Protein AF-A0A918RYP4-F1 (afdb_monomer_lite)

Radius of gyration: 20.88 Å; chains: 1; bounding box: 44×54×37 Å

Organism: NCBI:txid1329800

Secondary structure (DSSP, 8-state):
-PPPHHHHHHHHHHTTSS-SSPPP--PPPS--EEEEETTTTEEEEE--SS-GGGS-SEEE-TTT--EEEE--TT--PPPTT-HHHHHHHHHHHHTT-----------

Sequence (107 aa):
MTPDRDTKTALRWDAGLRTSEPKLKVSGPEYSMSYACLSCKTAHKRHVEGSPSDYPLKMECPICKGTTFNLGRHFKAPKKSDDAQWKKVAFLIEHDFLFQKKSSRPK

pLDDT: mean 83.46, std 12.41, range [44.75, 95.69]

Structure (mmCIF, N/CA/C/O backbone):
data_AF-A0A918RYP4-F1
#
_entry.id   AF-A0A918RYP4-F1
#
loop_
_atom_site.group_PDB
_atom_site.id
_atom_site.type_symbol
_atom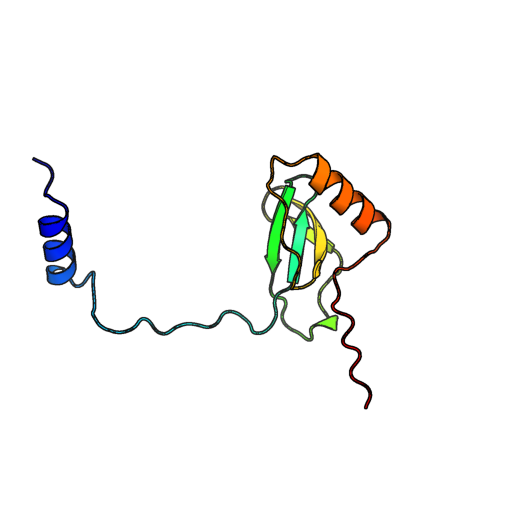_site.label_atom_id
_atom_site.label_alt_id
_atom_site.label_comp_id
_atom_site.label_asym_id
_atom_site.label_entity_id
_atom_site.label_seq_id
_atom_site.pdbx_PDB_ins_code
_atom_site.Cartn_x
_atom_site.Cartn_y
_atom_site.Cartn_z
_atom_site.occupancy
_atom_site.B_iso_or_equiv
_atom_site.auth_seq_id
_atom_site.auth_comp_id
_atom_site.auth_asym_id
_atom_site.auth_atom_id
_atom_site.pdbx_PDB_model_num
ATOM 1 N N . MET A 1 1 ? 25.395 35.776 -0.603 1.00 68.06 1 MET A N 1
ATOM 2 C CA . MET A 1 1 ? 24.393 35.948 -1.678 1.00 68.06 1 MET A CA 1
ATOM 3 C C . MET A 1 1 ? 24.073 34.575 -2.242 1.00 68.06 1 MET A C 1
ATOM 5 O O . MET A 1 1 ? 24.995 33.882 -2.649 1.00 68.06 1 MET A O 1
ATOM 9 N N . THR A 1 2 ? 22.819 34.127 -2.183 1.00 74.88 2 THR A N 1
ATOM 10 C CA . THR A 1 2 ? 22.414 32.857 -2.804 1.00 74.88 2 THR A CA 1
ATOM 11 C C . THR A 1 2 ? 22.278 33.060 -4.313 1.00 74.88 2 THR A C 1
ATOM 13 O O . THR A 1 2 ? 21.630 34.031 -4.705 1.00 74.88 2 THR A O 1
ATOM 16 N N . PRO A 1 3 ? 22.867 32.195 -5.158 1.00 80.31 3 PRO A N 1
ATOM 17 C CA . PRO A 1 3 ? 22.727 32.324 -6.603 1.00 80.31 3 PRO A CA 1
ATOM 18 C C . PRO A 1 3 ? 21.261 32.163 -7.016 1.00 80.31 3 PRO A C 1
ATOM 20 O O . PRO A 1 3 ? 20.537 31.335 -6.452 1.00 80.31 3 PRO A O 1
ATOM 23 N N . ASP A 1 4 ? 20.843 32.945 -8.009 1.00 90.50 4 ASP A N 1
ATOM 24 C CA . ASP A 1 4 ? 19.519 32.832 -8.613 1.00 90.50 4 ASP A CA 1
ATOM 25 C C . ASP A 1 4 ? 19.331 31.457 -9.297 1.00 90.50 4 ASP A C 1
ATOM 27 O O . ASP A 1 4 ? 20.288 30.730 -9.596 1.00 90.50 4 ASP A O 1
ATOM 31 N N . ARG A 1 5 ? 18.070 31.066 -9.515 1.00 86.56 5 ARG A N 1
ATOM 32 C CA . ARG A 1 5 ? 17.667 29.805 -10.147 1.00 86.56 5 ARG A CA 1
ATOM 33 C C . ARG A 1 5 ? 18.378 29.561 -11.478 1.00 86.56 5 ARG A C 1
ATOM 35 O O . ARG A 1 5 ? 18.755 28.412 -11.747 1.00 86.56 5 ARG A O 1
ATOM 42 N N . ASP A 1 6 ? 18.533 30.593 -12.297 1.00 89.69 6 ASP A N 1
ATOM 43 C CA . ASP A 1 6 ? 19.124 30.484 -13.626 1.00 89.69 6 ASP A CA 1
ATOM 44 C C . ASP A 1 6 ? 20.642 30.269 -13.527 1.00 89.69 6 ASP A C 1
ATOM 46 O O . ASP A 1 6 ? 21.180 29.341 -14.139 1.00 89.69 6 ASP A O 1
ATOM 50 N N . THR A 1 7 ? 21.312 30.967 -12.606 1.00 89.19 7 THR A N 1
ATOM 51 C CA . THR A 1 7 ? 22.725 30.727 -12.270 1.00 89.19 7 THR A CA 1
ATOM 52 C C . THR A 1 7 ? 22.949 29.311 -11.733 1.00 89.19 7 THR A C 1
ATOM 54 O O . THR A 1 7 ? 23.857 28.605 -12.168 1.00 89.19 7 THR A O 1
ATOM 57 N N . LYS A 1 8 ? 22.080 28.833 -10.832 1.00 86.25 8 LYS A N 1
ATOM 58 C CA . LYS A 1 8 ? 22.149 27.459 -10.307 1.00 86.25 8 LYS A CA 1
ATOM 59 C C . LYS A 1 8 ? 21.927 26.416 -11.404 1.00 86.25 8 LYS A C 1
ATOM 61 O O . LYS A 1 8 ? 22.480 25.321 -11.341 1.00 86.25 8 LYS A O 1
ATOM 66 N N . THR A 1 9 ? 21.088 26.724 -12.386 1.00 86.25 9 THR A N 1
ATOM 67 C CA . THR A 1 9 ? 20.849 25.851 -13.537 1.00 86.25 9 THR A CA 1
ATOM 68 C C . THR A 1 9 ? 22.086 25.765 -14.423 1.00 86.25 9 THR A C 1
ATOM 70 O O . THR A 1 9 ? 22.486 24.646 -14.738 1.00 86.25 9 THR A O 1
ATOM 73 N N . ALA A 1 10 ? 22.707 26.898 -14.763 1.00 89.38 10 ALA A N 1
ATOM 74 C CA . ALA A 1 10 ? 23.929 26.944 -15.564 1.00 89.38 10 ALA A CA 1
ATOM 75 C C . ALA A 1 10 ? 25.077 26.169 -14.899 1.00 89.38 10 ALA A C 1
ATOM 77 O O . ALA A 1 10 ? 25.658 25.290 -15.526 1.00 89.38 10 ALA A O 1
ATOM 78 N N . LEU A 1 11 ? 25.300 26.376 -13.595 1.00 89.00 11 LEU A N 1
ATOM 79 C CA . LEU A 1 11 ? 26.315 25.643 -12.823 1.00 89.00 11 LEU A CA 1
ATOM 80 C C . LEU A 1 11 ? 26.112 24.118 -12.849 1.00 89.00 11 LEU A C 1
ATOM 82 O O . LEU A 1 11 ? 27.074 23.362 -12.794 1.00 89.00 11 LEU A O 1
ATOM 86 N N . ARG A 1 12 ? 24.865 23.635 -12.939 1.00 86.88 12 ARG A N 1
ATOM 87 C CA . ARG A 1 12 ? 24.581 22.192 -13.041 1.00 86.88 12 ARG A CA 1
ATOM 88 C C . ARG A 1 12 ? 24.859 21.623 -14.431 1.00 86.88 12 ARG A C 1
ATOM 90 O O . ARG A 1 12 ? 25.139 20.433 -14.515 1.00 86.88 12 ARG A O 1
ATOM 97 N N . TRP A 1 13 ? 24.724 22.426 -15.485 1.00 86.88 13 TRP A N 1
ATOM 98 C CA . TRP A 1 13 ? 25.124 22.039 -16.841 1.00 86.88 13 TRP A CA 1
ATOM 99 C C . TRP A 1 13 ? 26.648 22.026 -16.971 1.00 86.88 13 TRP A C 1
ATOM 101 O O . TRP A 1 13 ? 27.195 21.041 -17.450 1.00 86.88 13 TRP A O 1
ATOM 111 N N . ASP A 1 14 ? 27.314 23.064 -16.462 1.00 89.81 14 ASP A N 1
ATOM 112 C CA . ASP A 1 14 ? 28.776 23.198 -16.470 1.00 89.81 14 ASP A CA 1
ATOM 113 C C . ASP A 1 14 ? 29.466 22.064 -15.690 1.00 89.81 14 ASP A C 1
ATOM 115 O O . ASP A 1 14 ? 30.373 21.408 -16.191 1.00 89.81 14 ASP A O 1
ATOM 119 N N . ALA A 1 15 ? 28.936 21.719 -14.511 1.00 89.25 15 ALA A N 1
ATOM 120 C CA . ALA A 1 15 ? 29.427 20.605 -13.700 1.00 89.25 15 ALA A CA 1
ATOM 121 C C . ALA A 1 15 ? 29.039 19.203 -14.226 1.00 89.25 15 ALA A C 1
ATOM 123 O O . ALA A 1 15 ? 29.253 18.214 -13.524 1.00 89.25 15 ALA A O 1
ATOM 124 N N . GLY A 1 16 ? 28.377 19.088 -15.386 1.00 82.44 16 GLY A N 1
ATOM 125 C CA . GLY A 1 16 ? 27.937 17.802 -15.951 1.00 82.44 16 GLY A CA 1
ATOM 126 C C . GLY A 1 16 ? 26.858 17.066 -15.136 1.00 82.44 16 GLY A C 1
ATOM 127 O O . GLY A 1 16 ? 26.527 15.918 -15.417 1.00 82.44 16 GLY A O 1
ATOM 128 N N . LEU A 1 17 ? 26.267 17.717 -14.128 1.00 79.25 17 LEU A N 1
ATOM 129 C CA . LEU A 1 17 ? 25.164 17.183 -13.310 1.00 79.25 17 LEU A CA 1
ATOM 1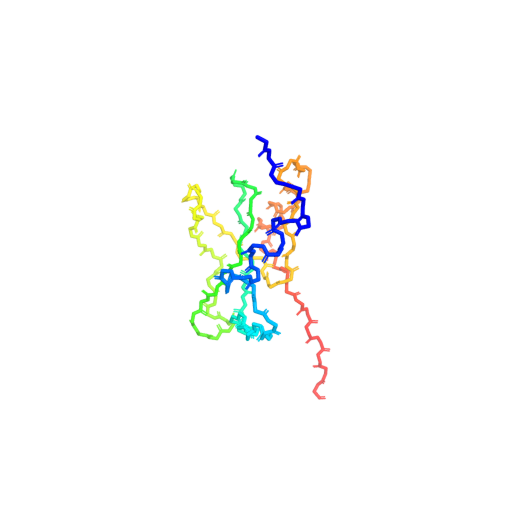30 C C . LEU A 1 17 ? 23.819 17.185 -14.055 1.00 79.25 17 LEU A C 1
ATOM 132 O O . LEU A 1 17 ? 22.827 16.619 -13.575 1.00 79.25 17 LEU A O 1
ATOM 136 N N . ARG A 1 18 ? 23.751 17.882 -15.191 1.00 72.00 18 ARG A N 1
ATOM 137 C CA . ARG A 1 18 ? 22.665 17.815 -16.163 1.00 72.00 18 ARG A CA 1
ATOM 138 C C . ARG A 1 18 ? 23.237 17.412 -17.509 1.00 72.00 18 ARG A C 1
ATOM 140 O O . ARG A 1 18 ? 24.111 18.085 -18.037 1.00 72.00 18 ARG A O 1
ATOM 147 N N . THR A 1 19 ? 22.648 16.368 -18.065 1.00 75.62 19 THR A N 1
ATOM 148 C CA . THR A 1 19 ? 22.945 15.883 -19.406 1.00 75.62 19 THR A CA 1
ATOM 149 C C . THR A 1 19 ? 21.668 15.948 -20.231 1.00 75.62 19 THR A C 1
ATOM 151 O O . THR A 1 19 ? 20.571 15.733 -19.707 1.00 75.62 19 THR A O 1
ATOM 154 N N . SER A 1 20 ? 21.808 16.256 -21.517 1.00 75.44 20 SER A N 1
ATOM 155 C CA . SER A 1 20 ? 20.732 16.163 -22.510 1.00 75.44 20 SER A CA 1
ATOM 156 C C . SER A 1 20 ? 20.395 14.716 -22.875 1.00 75.44 20 SER A C 1
ATOM 158 O O . SER A 1 20 ? 19.342 14.465 -23.460 1.00 75.44 20 SER A O 1
ATOM 160 N N . GLU A 1 21 ? 21.266 13.767 -22.521 1.00 77.56 21 GLU A N 1
ATOM 161 C CA . GLU A 1 21 ? 21.055 12.351 -22.774 1.00 77.56 21 GLU A CA 1
ATOM 162 C C . GLU A 1 21 ? 19.777 11.865 -22.074 1.00 77.56 21 GLU A C 1
ATOM 164 O O . GLU A 1 21 ? 19.611 12.041 -20.857 1.00 77.56 21 GLU A O 1
ATOM 169 N N . PRO A 1 22 ? 18.845 11.251 -22.824 1.00 72.62 22 PRO A N 1
ATOM 170 C CA . PRO A 1 22 ? 17.642 10.704 -22.236 1.00 72.62 22 PRO A CA 1
ATOM 171 C C . PRO A 1 22 ? 18.042 9.570 -21.294 1.00 72.62 22 PRO A C 1
ATOM 173 O O . PRO A 1 22 ? 18.578 8.549 -21.719 1.00 72.62 22 PRO A O 1
ATOM 176 N N . LYS A 1 23 ? 17.758 9.734 -19.997 1.00 73.62 23 LYS A N 1
ATOM 177 C CA . LYS A 1 23 ? 17.928 8.650 -19.024 1.00 73.62 23 LYS A CA 1
ATOM 178 C C . LYS A 1 23 ? 17.186 7.421 -19.533 1.00 73.62 23 LYS A C 1
ATOM 180 O O . LYS A 1 23 ? 15.975 7.499 -19.771 1.00 73.62 23 LYS A O 1
ATOM 185 N N . LEU A 1 24 ? 17.900 6.301 -19.670 1.00 75.38 24 LEU A N 1
ATOM 186 C CA . LEU A 1 24 ? 17.284 5.028 -20.016 1.00 75.38 24 LEU A CA 1
ATOM 187 C C . LEU A 1 24 ? 16.142 4.771 -19.028 1.00 75.38 24 LEU A C 1
ATOM 189 O O . LEU A 1 24 ? 16.346 4.734 -17.811 1.00 75.38 24 LEU A O 1
ATOM 193 N N . LYS A 1 25 ? 14.921 4.639 -19.547 1.00 67.75 25 LYS A N 1
ATOM 194 C CA . LYS A 1 25 ? 13.764 4.287 -18.728 1.00 67.75 25 LYS A CA 1
ATOM 195 C C . LYS A 1 25 ? 13.916 2.821 -18.344 1.00 67.75 25 LYS A C 1
ATOM 197 O O . LYS A 1 25 ? 13.501 1.944 -19.092 1.00 67.75 25 LYS A O 1
ATOM 202 N N . VAL A 1 26 ? 14.526 2.554 -17.193 1.00 72.19 26 VAL A N 1
ATOM 203 C CA . VAL A 1 26 ? 14.514 1.213 -16.607 1.00 72.19 26 VAL A CA 1
ATOM 204 C C . VAL A 1 26 ? 13.063 0.915 -16.238 1.00 72.19 26 VAL A C 1
ATOM 206 O O . VAL A 1 26 ? 12.509 1.522 -15.318 1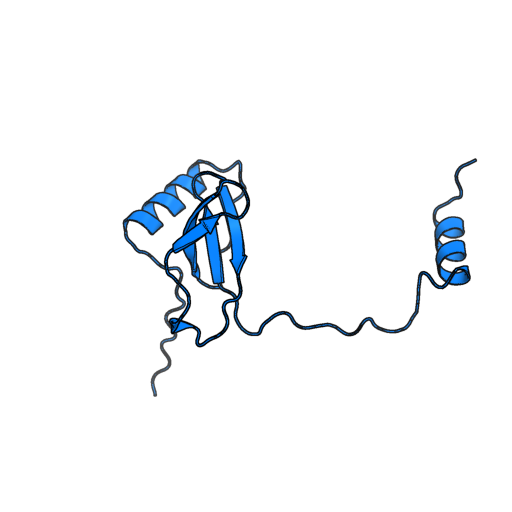.00 72.19 26 VAL A O 1
ATOM 209 N N . SER A 1 27 ? 12.413 0.044 -17.012 1.00 65.56 27 SER A N 1
ATOM 210 C CA . SER A 1 27 ? 11.091 -0.456 -16.648 1.00 65.56 27 SER A CA 1
ATOM 211 C C . SER A 1 27 ? 11.235 -1.254 -15.360 1.00 65.56 27 SER A C 1
ATOM 213 O O . SER A 1 27 ? 12.121 -2.098 -15.243 1.00 65.56 27 SER A O 1
ATOM 215 N N . GLY A 1 28 ? 10.364 -0.986 -14.389 1.00 64.81 28 GLY A N 1
ATOM 216 C CA . GLY A 1 28 ? 10.246 -1.845 -13.217 1.00 64.81 28 GLY A CA 1
ATOM 217 C C . GLY A 1 28 ? 9.845 -3.274 -13.612 1.00 64.81 28 GLY A C 1
ATOM 218 O O . GLY A 1 28 ? 9.492 -3.515 -14.772 1.00 64.81 28 GLY A O 1
ATOM 219 N N . PRO A 1 29 ? 9.864 -4.211 -12.651 1.00 73.44 29 PRO A N 1
ATOM 220 C CA . PRO A 1 29 ? 9.476 -5.593 -12.900 1.00 73.44 29 PRO A CA 1
ATOM 221 C C . PRO A 1 29 ? 8.095 -5.667 -13.559 1.00 73.44 29 PRO A C 1
ATOM 223 O O . PRO A 1 29 ? 7.190 -4.896 -13.217 1.00 73.44 29 PRO A O 1
ATOM 226 N N . GLU A 1 30 ? 7.937 -6.607 -14.494 1.00 75.06 30 GLU A N 1
ATOM 227 C CA . GLU A 1 30 ? 6.733 -6.755 -15.324 1.00 75.06 30 GLU A CA 1
ATOM 228 C C . GLU A 1 30 ? 5.456 -6.872 -14.475 1.00 75.06 30 GLU A C 1
ATOM 230 O O . GLU A 1 30 ? 4.392 -6.328 -14.811 1.00 75.06 30 GLU A O 1
ATOM 235 N N . TYR A 1 31 ? 5.590 -7.525 -13.319 1.00 77.56 31 TYR A N 1
ATOM 236 C CA . TYR A 1 31 ? 4.497 -7.817 -12.415 1.00 77.56 31 TYR A CA 1
ATOM 237 C C . TYR A 1 31 ? 4.824 -7.404 -10.976 1.00 77.56 31 TYR A C 1
ATOM 239 O O . TYR A 1 31 ? 5.861 -7.764 -10.433 1.00 77.56 31 TYR A O 1
ATOM 247 N N . SER A 1 32 ? 3.942 -6.630 -10.341 1.00 87.62 32 SER A N 1
ATOM 248 C CA . SER A 1 32 ? 4.041 -6.290 -8.916 1.00 87.62 32 SER A CA 1
ATOM 249 C C . SER A 1 32 ? 2.655 -6.247 -8.285 1.00 87.62 32 SER A C 1
ATOM 251 O O . SER A 1 32 ? 1.700 -5.752 -8.892 1.00 87.62 32 SER A O 1
ATOM 253 N N . MET A 1 33 ? 2.555 -6.754 -7.059 1.00 89.12 33 MET A N 1
ATOM 254 C CA . MET A 1 33 ? 1.322 -6.762 -6.273 1.00 89.12 33 MET A CA 1
ATOM 255 C C . MET A 1 33 ? 1.382 -5.704 -5.178 1.00 89.12 33 MET A C 1
ATOM 257 O O . MET A 1 33 ? 2.445 -5.442 -4.608 1.00 89.12 33 MET A O 1
ATOM 261 N N . SER A 1 34 ? 0.241 -5.088 -4.878 1.00 91.69 34 SER A N 1
ATOM 262 C CA . SER A 1 34 ? 0.121 -4.155 -3.762 1.00 91.69 34 SER A CA 1
ATOM 263 C C . SER A 1 34 ? -0.191 -4.919 -2.479 1.00 91.69 34 SER A C 1
ATOM 265 O O . SER A 1 34 ? -1.202 -5.612 -2.397 1.00 91.69 34 SER A O 1
ATOM 267 N N . TYR A 1 35 ? 0.649 -4.736 -1.464 1.00 93.31 35 TYR A N 1
ATOM 268 C CA . TYR A 1 35 ? 0.446 -5.274 -0.122 1.00 93.31 35 TYR A CA 1
ATOM 269 C C . TYR A 1 35 ? 0.084 -4.148 0.835 1.00 93.31 35 TYR A C 1
ATOM 271 O O . TYR A 1 35 ? 0.853 -3.192 0.966 1.00 93.31 35 TYR A O 1
ATOM 279 N N . ALA A 1 36 ? -1.067 -4.249 1.498 1.00 94.38 36 ALA A N 1
ATOM 280 C CA . ALA A 1 36 ? -1.552 -3.237 2.431 1.00 94.38 36 ALA A CA 1
ATOM 281 C C . ALA A 1 36 ? -1.376 -3.679 3.884 1.00 94.38 36 ALA A C 1
ATOM 283 O O . ALA A 1 36 ? -1.742 -4.793 4.253 1.00 94.38 36 ALA A O 1
ATOM 284 N N . CYS A 1 37 ? -0.838 -2.789 4.715 1.00 95.06 37 CYS A N 1
ATOM 285 C CA . CYS A 1 37 ? -0.775 -2.954 6.160 1.00 95.06 37 CYS A CA 1
ATOM 286 C C . CYS A 1 37 ? -1.892 -2.145 6.816 1.00 95.06 37 CYS A C 1
ATOM 288 O O . CYS A 1 37 ? -1.937 -0.922 6.662 1.00 95.06 37 CYS A O 1
ATOM 290 N N . LEU A 1 38 ? -2.744 -2.810 7.594 1.00 92.56 38 LEU A N 1
ATOM 291 C CA . LEU A 1 38 ? -3.826 -2.153 8.329 1.00 92.56 38 LEU A CA 1
ATOM 292 C C . LEU A 1 38 ? -3.311 -1.360 9.540 1.00 92.56 38 LEU A C 1
ATOM 294 O O . LEU A 1 38 ? -3.841 -0.294 9.835 1.00 92.56 38 LEU A O 1
ATOM 298 N N . SER A 1 39 ? -2.235 -1.820 10.188 1.00 93.00 39 SER A N 1
ATOM 299 C CA . SER A 1 39 ? -1.630 -1.136 11.341 1.00 93.00 39 SER A CA 1
ATOM 300 C C . SER A 1 39 ? -0.961 0.178 10.936 1.00 93.00 39 SER A C 1
ATOM 302 O O . SER A 1 39 ? -1.187 1.222 11.539 1.00 93.00 39 SER A O 1
ATOM 304 N N . CYS A 1 40 ? -0.149 0.135 9.876 1.00 93.31 40 CYS A N 1
ATOM 305 C CA . CYS A 1 40 ? 0.566 1.304 9.375 1.00 93.31 40 CYS A CA 1
ATOM 306 C C . CYS A 1 40 ? -0.294 2.192 8.454 1.00 93.31 40 CYS A C 1
ATOM 308 O O . CYS A 1 40 ? 0.089 3.338 8.195 1.00 93.31 40 CYS A O 1
ATOM 310 N N . LYS A 1 41 ? -1.436 1.679 7.963 1.00 94.31 41 LYS A N 1
ATOM 311 C CA . LYS A 1 41 ? -2.278 2.308 6.930 1.00 94.31 41 LYS A CA 1
ATOM 312 C C . LYS A 1 41 ? -1.456 2.732 5.708 1.00 94.31 41 LYS A C 1
ATOM 314 O O . LYS A 1 41 ? -1.545 3.859 5.216 1.00 94.31 41 LYS A O 1
ATOM 319 N N . THR A 1 42 ? -0.604 1.823 5.244 1.00 92.12 42 THR A N 1
ATOM 320 C CA . THR A 1 42 ? 0.252 2.004 4.065 1.00 92.12 42 THR A CA 1
ATOM 321 C C . THR A 1 42 ? 0.103 0.826 3.118 1.00 92.12 42 THR A C 1
ATOM 323 O O . THR A 1 42 ? -0.233 -0.281 3.538 1.00 92.12 42 THR A O 1
ATOM 326 N N . ALA A 1 43 ? 0.370 1.054 1.832 1.00 92.56 43 ALA A N 1
ATOM 327 C CA . ALA A 1 43 ? 0.517 -0.025 0.868 1.00 92.56 43 ALA A CA 1
ATOM 328 C C . ALA A 1 43 ? 1.820 0.110 0.090 1.00 92.56 43 ALA A C 1
ATOM 330 O O . ALA A 1 43 ? 2.220 1.209 -0.295 1.00 92.56 43 ALA A O 1
ATOM 331 N N . HIS A 1 44 ? 2.461 -1.028 -0.153 1.00 90.31 44 HIS A N 1
ATOM 332 C CA . HIS A 1 44 ? 3.734 -1.113 -0.851 1.00 90.31 44 HIS A CA 1
ATOM 333 C C . HIS A 1 44 ? 3.616 -2.105 -1.999 1.00 90.31 44 HIS A C 1
ATOM 335 O O . HIS A 1 44 ? 3.065 -3.194 -1.836 1.00 90.31 44 HIS A O 1
ATOM 341 N N . LYS A 1 45 ? 4.150 -1.731 -3.162 1.00 90.19 45 LYS A N 1
ATOM 342 C CA . LYS A 1 45 ? 4.266 -2.658 -4.284 1.00 90.19 45 LYS A CA 1
ATOM 343 C C . LYS A 1 45 ? 5.452 -3.571 -4.047 1.00 90.19 45 LYS A C 1
ATOM 345 O O . LYS A 1 45 ? 6.548 -3.094 -3.759 1.00 90.19 45 LYS A O 1
ATOM 350 N N . ARG A 1 46 ? 5.225 -4.871 -4.164 1.00 88.94 46 ARG A N 1
ATOM 351 C CA . ARG A 1 46 ? 6.263 -5.888 -4.048 1.00 88.94 46 ARG A CA 1
ATOM 352 C C . ARG A 1 46 ? 6.301 -6.703 -5.321 1.00 88.94 46 ARG A C 1
ATOM 354 O O . ARG A 1 46 ? 5.256 -7.009 -5.897 1.00 88.94 46 ARG A O 1
ATOM 361 N N . HIS A 1 47 ? 7.516 -7.001 -5.743 1.00 88.00 47 HIS A N 1
ATOM 362 C CA . HIS A 1 47 ? 7.791 -8.000 -6.751 1.00 88.00 47 HIS A CA 1
ATOM 363 C C . HIS A 1 47 ? 8.321 -9.237 -6.036 1.00 88.00 47 HIS A C 1
ATOM 365 O O . HIS A 1 47 ? 9.110 -9.113 -5.099 1.00 88.00 47 HIS A O 1
ATOM 371 N N . VAL A 1 48 ? 7.837 -10.391 -6.462 1.00 83.62 48 VAL A N 1
ATOM 372 C CA . VAL A 1 48 ? 8.309 -11.710 -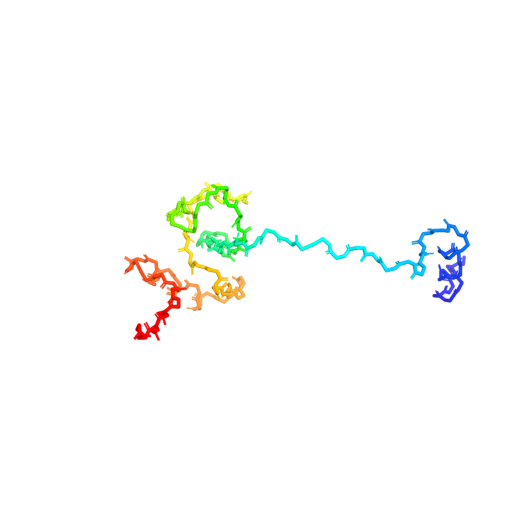6.061 1.00 83.62 48 VAL A CA 1
ATOM 373 C C . VAL A 1 48 ? 8.691 -12.419 -7.355 1.00 83.62 48 VAL A C 1
ATOM 375 O O . VAL A 1 48 ? 7.962 -12.304 -8.347 1.00 83.62 48 VAL A O 1
ATOM 378 N N . GLU A 1 49 ? 9.845 -13.081 -7.352 1.00 82.00 49 GLU A N 1
ATOM 379 C CA . GLU A 1 49 ? 10.286 -13.907 -8.473 1.00 82.00 49 GLU A CA 1
ATOM 380 C C . GLU A 1 49 ? 9.374 -15.132 -8.594 1.00 82.00 49 GLU A C 1
ATOM 382 O O . GLU A 1 49 ? 9.066 -15.779 -7.595 1.00 82.00 49 GLU A O 1
ATOM 387 N N . GLY A 1 50 ? 8.923 -15.431 -9.812 1.00 77.44 50 GLY A N 1
ATOM 388 C CA . GLY A 1 50 ? 7.987 -16.522 -10.080 1.00 77.44 50 GLY A CA 1
ATOM 389 C C . GLY A 1 50 ? 6.782 -16.087 -10.907 1.00 77.44 50 GLY A C 1
ATOM 390 O O . GLY A 1 50 ? 6.733 -14.986 -11.466 1.00 77.44 50 GLY A O 1
ATOM 391 N N . SER A 1 51 ? 5.801 -16.979 -11.010 1.00 77.38 51 SER A N 1
ATOM 392 C CA . SER A 1 51 ? 4.546 -16.696 -11.692 1.00 77.38 51 SER A CA 1
ATOM 393 C C . SER A 1 51 ? 3.658 -15.770 -10.843 1.00 77.38 51 SER A C 1
ATOM 395 O O . SER A 1 51 ? 3.784 -15.717 -9.618 1.00 77.38 51 SER A O 1
ATOM 397 N N . PRO A 1 52 ? 2.699 -15.046 -11.448 1.00 71.94 52 PRO A N 1
ATOM 398 C CA . PRO A 1 52 ? 1.734 -14.238 -10.698 1.00 71.94 52 PRO A CA 1
ATOM 399 C C . PRO A 1 52 ? 0.944 -15.011 -9.628 1.00 71.94 52 PRO A C 1
ATOM 401 O O . PRO A 1 52 ? 0.445 -14.392 -8.688 1.00 71.94 52 PRO A O 1
ATOM 404 N N . SER A 1 53 ? 0.834 -16.335 -9.768 1.00 75.50 53 SER A N 1
ATOM 405 C CA . SER A 1 53 ? 0.174 -17.226 -8.810 1.00 75.50 53 SER A CA 1
ATOM 406 C C . SER A 1 53 ? 1.027 -17.523 -7.576 1.00 75.50 53 SER A C 1
ATOM 408 O O . SER A 1 53 ? 0.474 -17.877 -6.541 1.00 75.50 53 SER A O 1
ATOM 410 N N . ASP A 1 54 ? 2.347 -17.335 -7.659 1.00 83.31 54 ASP A N 1
ATOM 411 C CA . ASP A 1 54 ? 3.289 -17.600 -6.561 1.00 83.31 54 ASP A CA 1
ATOM 412 C C . ASP A 1 54 ? 3.346 -16.453 -5.540 1.00 83.31 54 ASP A C 1
ATOM 414 O O . ASP A 1 54 ? 4.060 -16.519 -4.538 1.00 83.31 54 ASP A O 1
ATOM 418 N N . TYR A 1 55 ? 2.595 -15.373 -5.773 1.00 85.94 55 TYR A N 1
ATOM 419 C CA . TYR A 1 55 ? 2.559 -14.247 -4.851 1.00 85.94 55 TYR A CA 1
ATOM 420 C C . TYR A 1 55 ? 1.857 -14.646 -3.549 1.00 85.94 55 TYR A C 1
ATOM 422 O O . TYR A 1 55 ? 0.673 -14.992 -3.574 1.00 85.94 55 TYR A O 1
ATOM 430 N N . PRO A 1 56 ? 2.525 -14.517 -2.391 1.00 89.25 56 PRO A N 1
ATOM 431 C CA . PRO A 1 56 ? 1.914 -14.859 -1.119 1.00 89.25 56 PRO A CA 1
ATOM 432 C C . PRO A 1 56 ? 0.701 -13.965 -0.827 1.00 89.25 56 PRO A C 1
ATOM 434 O O . PRO A 1 56 ? 0.654 -12.783 -1.172 1.00 89.25 56 PRO A O 1
ATOM 437 N N . LEU A 1 57 ? -0.303 -14.522 -0.150 1.00 88.25 57 LEU A N 1
ATOM 438 C CA . LEU A 1 57 ? -1.489 -13.761 0.262 1.00 88.25 57 LEU A CA 1
ATOM 439 C C . LEU A 1 57 ? -1.172 -12.768 1.384 1.00 88.25 57 LEU A C 1
ATOM 441 O O . LEU A 1 57 ? -1.815 -11.724 1.497 1.00 88.25 57 LEU A O 1
ATOM 445 N N . LYS A 1 58 ? -0.177 -13.088 2.217 1.00 90.94 58 LYS A N 1
ATOM 446 C CA . LYS A 1 58 ? 0.238 -12.282 3.365 1.00 90.94 58 LYS A CA 1
ATOM 447 C C . LYS A 1 58 ? 1.755 -12.173 3.409 1.00 90.94 58 LYS A C 1
ATOM 449 O O . LYS A 1 58 ? 2.445 -13.136 3.098 1.00 90.94 58 LYS A O 1
ATOM 454 N N . MET A 1 59 ? 2.266 -11.013 3.810 1.00 91.69 59 MET A N 1
ATOM 455 C CA . MET A 1 59 ? 3.702 -10.774 4.003 1.00 91.69 59 MET A CA 1
ATOM 456 C C . MET A 1 59 ? 3.967 -9.852 5.189 1.00 91.69 59 MET A C 1
ATOM 458 O O . MET A 1 59 ? 3.056 -9.195 5.694 1.00 91.69 59 MET A O 1
ATOM 462 N N . GLU A 1 60 ? 5.226 -9.746 5.600 1.00 94.38 60 GLU A N 1
ATOM 463 C CA . GLU A 1 60 ? 5.648 -8.799 6.628 1.00 94.38 60 GLU A CA 1
ATOM 464 C C . GLU A 1 60 ? 5.692 -7.350 6.098 1.00 94.38 60 GLU A C 1
ATOM 466 O O . GLU A 1 60 ? 6.175 -7.054 4.999 1.00 94.38 60 GLU A O 1
ATOM 471 N N . CYS A 1 61 ? 5.182 -6.415 6.901 1.00 93.81 61 CYS A N 1
ATOM 472 C CA . CYS A 1 61 ? 5.256 -4.989 6.627 1.00 93.81 61 CYS A CA 1
ATOM 473 C C . CYS A 1 61 ? 6.694 -4.473 6.802 1.00 93.81 61 CYS A C 1
ATOM 475 O O . CYS A 1 61 ? 7.230 -4.574 7.902 1.00 93.81 61 CYS A O 1
ATOM 477 N N . PRO A 1 62 ? 7.287 -3.783 5.808 1.00 91.00 62 PRO A N 1
ATOM 478 C CA . PRO A 1 62 ? 8.636 -3.221 5.948 1.00 91.00 62 PRO A CA 1
ATOM 479 C C . PRO A 1 62 ? 8.758 -2.100 6.985 1.00 91.00 62 PRO A C 1
ATOM 481 O O . PRO A 1 62 ? 9.870 -1.715 7.322 1.00 91.00 62 PRO A O 1
ATOM 484 N N . ILE A 1 63 ? 7.638 -1.523 7.431 1.00 92.25 63 ILE A N 1
ATOM 485 C CA . ILE A 1 63 ? 7.629 -0.367 8.334 1.00 92.25 63 ILE A CA 1
ATOM 486 C C . ILE A 1 63 ? 7.402 -0.818 9.777 1.00 92.25 63 ILE A C 1
ATOM 488 O O . ILE A 1 63 ? 8.234 -0.562 10.638 1.00 92.25 63 ILE A O 1
ATOM 492 N N . CYS A 1 64 ? 6.275 -1.484 10.047 1.00 93.94 64 CYS A N 1
ATOM 493 C CA . CYS A 1 64 ? 5.890 -1.885 11.405 1.00 93.94 64 CYS A CA 1
ATOM 494 C C . CYS A 1 64 ? 6.099 -3.373 11.707 1.00 93.94 64 CYS A C 1
ATOM 496 O O . CYS A 1 64 ? 5.716 -3.807 12.788 1.00 93.94 64 CYS A O 1
ATOM 498 N N . LYS A 1 65 ? 6.635 -4.170 10.770 1.00 93.44 65 LYS A N 1
ATOM 499 C CA . LYS A 1 65 ? 6.766 -5.638 10.889 1.00 93.44 65 LYS A CA 1
ATOM 500 C C . LYS A 1 65 ? 5.448 -6.386 11.157 1.00 93.44 65 LYS A C 1
ATOM 502 O O . LYS A 1 65 ? 5.438 -7.567 11.469 1.00 93.44 65 LYS A O 1
ATOM 507 N N . GLY A 1 66 ? 4.311 -5.700 11.022 1.00 92.56 66 GLY A N 1
ATOM 508 C CA . GLY A 1 66 ? 2.986 -6.302 11.114 1.00 92.56 66 GLY A CA 1
ATOM 509 C C . GLY A 1 66 ? 2.627 -7.097 9.860 1.00 92.56 66 GLY A C 1
ATOM 510 O O . GLY A 1 66 ? 3.348 -7.087 8.863 1.00 92.56 66 GLY A O 1
ATOM 511 N N . THR A 1 67 ? 1.463 -7.741 9.871 1.00 93.44 67 THR A N 1
ATOM 512 C CA . THR A 1 67 ? 0.959 -8.453 8.690 1.00 93.44 67 THR A CA 1
ATOM 513 C C . THR A 1 67 ? 0.463 -7.471 7.627 1.00 93.44 67 THR A C 1
ATOM 515 O O . THR A 1 67 ? -0.247 -6.502 7.914 1.00 93.44 67 THR A O 1
ATOM 518 N N . THR A 1 68 ? 0.839 -7.729 6.381 1.00 94.06 68 THR A N 1
ATOM 519 C CA . THR A 1 68 ? 0.283 -7.093 5.186 1.00 94.06 68 THR A CA 1
ATOM 520 C C . THR A 1 68 ? -0.482 -8.107 4.362 1.00 94.06 68 THR A C 1
ATOM 522 O O . THR A 1 68 ? -0.127 -9.282 4.348 1.00 94.06 68 THR A O 1
ATOM 525 N N . PHE A 1 69 ? -1.499 -7.637 3.652 1.00 92.94 69 PHE A N 1
ATOM 526 C CA . PHE A 1 69 ? -2.372 -8.464 2.829 1.00 92.94 69 PHE A CA 1
ATOM 527 C C . PHE A 1 69 ? -2.215 -8.086 1.363 1.00 92.94 69 PHE A C 1
ATOM 529 O O . PHE A 1 69 ? -2.169 -6.899 1.025 1.00 92.94 69 PHE A O 1
ATOM 536 N N . ASN A 1 70 ? -2.119 -9.093 0.502 1.00 91.44 70 ASN A N 1
ATOM 537 C CA . ASN A 1 70 ? -2.073 -8.926 -0.939 1.00 91.44 70 ASN A CA 1
ATOM 538 C C . ASN A 1 70 ? -3.448 -8.478 -1.435 1.00 91.44 70 ASN A C 1
ATOM 540 O O . ASN A 1 70 ? -4.426 -9.208 -1.327 1.00 91.44 70 ASN A O 1
ATOM 544 N N . LEU A 1 71 ? -3.520 -7.273 -1.989 1.00 89.38 71 LEU A N 1
ATOM 545 C CA . LEU A 1 71 ? -4.748 -6.709 -2.541 1.00 89.38 71 LEU A CA 1
ATOM 546 C C . LEU A 1 71 ? -4.713 -6.641 -4.068 1.00 89.38 71 LEU A C 1
ATOM 548 O O . LEU A 1 71 ? -5.593 -6.046 -4.673 1.00 89.38 71 LEU A O 1
ATOM 552 N N . GLY A 1 72 ? -3.719 -7.251 -4.714 1.00 87.75 72 GLY A N 1
ATOM 553 C CA . GLY A 1 72 ? -3.590 -7.274 -6.166 1.00 87.75 72 GLY A CA 1
ATOM 554 C C . GLY A 1 72 ? -2.916 -6.032 -6.762 1.00 87.75 72 GLY A C 1
ATOM 555 O O . GLY A 1 72 ? -2.675 -5.015 -6.111 1.00 87.75 72 GLY A O 1
ATOM 556 N N . ARG A 1 73 ? -2.593 -6.110 -8.057 1.00 85.88 73 ARG A N 1
ATOM 557 C CA . ARG A 1 73 ? -1.816 -5.099 -8.804 1.00 85.88 73 ARG A CA 1
ATOM 558 C C . ARG A 1 73 ? -2.490 -3.728 -8.907 1.00 85.88 73 ARG A C 1
ATOM 560 O O . ARG A 1 73 ? -1.814 -2.701 -8.996 1.00 85.88 73 ARG A O 1
ATOM 567 N N . HIS A 1 74 ? -3.819 -3.711 -8.965 1.00 85.12 74 HIS A N 1
ATOM 568 C CA . HIS A 1 74 ? -4.599 -2.503 -9.245 1.00 85.12 74 HIS A CA 1
ATOM 569 C C . HIS A 1 74 ? -5.093 -1.787 -7.988 1.00 85.12 74 HIS A C 1
ATOM 571 O O . HIS A 1 74 ? -5.669 -0.704 -8.099 1.00 85.12 74 HIS A O 1
ATOM 577 N N . PHE A 1 75 ? -4.847 -2.352 -6.804 1.00 89.94 75 PHE A N 1
ATOM 578 C CA . PHE A 1 75 ? -5.217 -1.713 -5.555 1.00 89.94 75 PHE A CA 1
ATOM 579 C C . PHE A 1 75 ? -4.479 -0.382 -5.383 1.00 89.94 75 PHE A C 1
ATOM 581 O O . PHE A 1 75 ? -3.246 -0.310 -5.471 1.00 89.94 75 PHE A O 1
ATOM 588 N N . LYS A 1 76 ? -5.256 0.671 -5.120 1.00 89.50 76 LYS A N 1
ATOM 589 C CA . LYS A 1 76 ? -4.767 1.997 -4.746 1.00 89.50 76 LYS A CA 1
ATOM 590 C C . LYS A 1 76 ? -5.071 2.209 -3.271 1.00 89.50 76 LYS A C 1
ATOM 592 O O . LYS A 1 76 ? -6.235 2.225 -2.883 1.00 89.50 76 LYS A O 1
ATOM 597 N N . ALA A 1 77 ? -4.022 2.378 -2.470 1.00 91.25 77 ALA A N 1
ATOM 598 C CA . ALA A 1 77 ? -4.187 2.666 -1.054 1.00 91.25 77 ALA A CA 1
ATOM 599 C C . ALA A 1 77 ? -4.946 3.988 -0.850 1.00 91.25 77 ALA A C 1
ATOM 601 O O . ALA A 1 77 ? -4.605 4.987 -1.494 1.00 91.25 77 ALA A O 1
ATOM 602 N N . PRO A 1 78 ? -5.922 4.016 0.072 1.00 93.75 78 PRO A N 1
ATOM 603 C CA . PRO A 1 78 ? -6.495 5.257 0.560 1.00 93.75 78 PRO A CA 1
ATOM 604 C C . PRO A 1 78 ? -5.438 6.142 1.223 1.00 93.75 78 PRO A C 1
ATOM 606 O O . PRO A 1 78 ? -4.348 5.697 1.598 1.00 93.75 78 PRO A O 1
ATOM 609 N N . LYS A 1 79 ? -5.789 7.410 1.442 1.00 94.44 79 LYS A N 1
ATOM 610 C CA . LYS A 1 79 ? -4.964 8.310 2.249 1.00 94.44 79 LYS A CA 1
ATOM 611 C C . LYS A 1 79 ? -4.819 7.739 3.665 1.00 94.44 79 LYS A C 1
ATOM 613 O O . LYS A 1 79 ? -5.781 7.235 4.238 1.00 94.44 79 LYS A O 1
ATOM 618 N N . LYS A 1 80 ? -3.627 7.849 4.259 1.00 92.69 80 LYS A N 1
ATOM 619 C CA . LYS A 1 80 ? -3.339 7.332 5.613 1.00 92.69 80 LYS A CA 1
ATOM 620 C C . LYS A 1 80 ? -4.306 7.861 6.685 1.00 92.69 80 LYS A C 1
ATOM 622 O O . LYS A 1 80 ? -4.646 7.137 7.612 1.00 92.69 80 LYS A O 1
ATOM 627 N N . SER A 1 81 ? -4.741 9.114 6.551 1.00 93.56 81 SER A N 1
ATOM 628 C CA . SER A 1 81 ? -5.662 9.781 7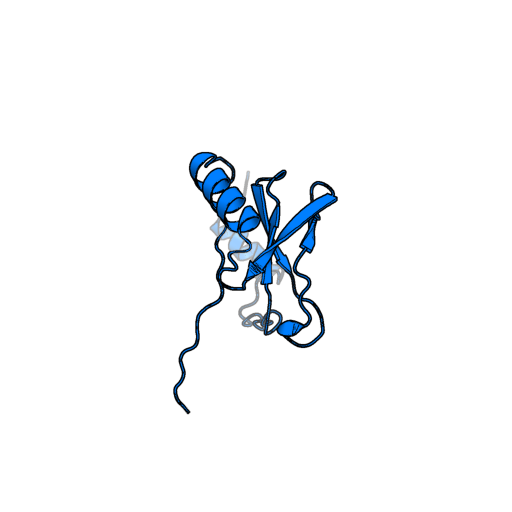.481 1.00 93.56 81 SER A CA 1
ATOM 629 C C . SER A 1 81 ? -7.142 9.445 7.255 1.00 93.56 81 SER A C 1
ATOM 631 O O . SER A 1 81 ? -7.983 9.962 7.977 1.00 93.56 81 SER A O 1
ATOM 633 N N . ASP A 1 82 ? -7.486 8.669 6.223 1.00 95.69 82 ASP A N 1
ATOM 634 C CA . ASP A 1 82 ? -8.878 8.351 5.886 1.00 95.69 82 ASP A CA 1
ATOM 635 C C . ASP A 1 82 ? -9.323 7.048 6.564 1.00 95.69 82 ASP A C 1
ATOM 637 O O . ASP A 1 82 ? -9.376 5.970 5.966 1.00 95.69 82 ASP A O 1
ATOM 641 N N . ASP A 1 83 ? -9.606 7.145 7.861 1.00 94.25 83 ASP A N 1
ATOM 642 C CA . ASP A 1 83 ? -10.036 6.024 8.698 1.00 94.25 83 ASP A CA 1
ATOM 643 C C . ASP A 1 83 ? -11.273 5.294 8.163 1.00 94.25 83 ASP A C 1
ATOM 645 O O . ASP A 1 83 ? -11.365 4.069 8.270 1.00 94.25 83 ASP A O 1
ATOM 649 N N . ALA A 1 84 ? -12.214 6.020 7.556 1.00 94.88 84 ALA A N 1
ATOM 650 C CA . ALA A 1 84 ? -13.433 5.436 7.011 1.00 94.88 84 ALA A CA 1
ATOM 651 C C . ALA A 1 84 ? -13.132 4.512 5.822 1.00 94.88 84 ALA A C 1
ATOM 653 O O . ALA A 1 84 ? -13.672 3.408 5.743 1.00 94.88 84 ALA A O 1
ATOM 654 N N . GLN A 1 85 ? -12.242 4.926 4.916 1.00 94.19 85 GLN A N 1
ATOM 655 C CA . GLN A 1 85 ? -11.795 4.080 3.808 1.00 94.19 85 GLN A CA 1
ATOM 656 C C . GLN A 1 85 ? -10.981 2.879 4.305 1.00 94.19 85 GLN A C 1
ATOM 658 O O . GLN A 1 85 ? -11.192 1.763 3.834 1.00 94.19 85 GLN A O 1
ATOM 663 N N . TRP A 1 86 ? -10.098 3.066 5.291 1.00 95.00 86 TRP A N 1
ATOM 664 C CA . TRP A 1 86 ? -9.307 1.962 5.849 1.00 95.00 86 TRP A CA 1
ATOM 665 C C . TRP A 1 86 ? -10.159 0.897 6.543 1.00 95.00 86 TRP A C 1
ATOM 667 O O . TRP A 1 86 ? -9.856 -0.287 6.411 1.00 95.00 86 TRP A O 1
ATOM 677 N N . LYS A 1 87 ? -11.264 1.280 7.195 1.00 94.50 87 LYS A N 1
ATOM 678 C CA . LYS A 1 87 ? -12.244 0.318 7.728 1.00 94.50 87 LYS A CA 1
ATOM 679 C C . LYS A 1 87 ? -12.868 -0.544 6.630 1.00 94.50 87 LYS A C 1
ATOM 681 O O . LYS A 1 87 ? -13.011 -1.746 6.819 1.00 94.50 87 LYS A O 1
ATOM 686 N N . LYS A 1 88 ? -13.176 0.032 5.461 1.00 93.25 88 LYS A N 1
ATOM 687 C CA . LYS A 1 88 ? -13.673 -0.740 4.305 1.00 93.25 88 LYS A CA 1
ATOM 688 C C . LYS A 1 88 ? -12.624 -1.720 3.796 1.00 93.25 88 LYS A C 1
ATOM 690 O O . LYS A 1 88 ? -12.952 -2.859 3.500 1.00 93.25 88 LYS A O 1
ATOM 695 N N . VAL A 1 89 ? -11.364 -1.291 3.712 1.00 92.62 89 VAL A N 1
ATOM 696 C CA . VAL A 1 89 ? -10.260 -2.176 3.311 1.00 92.62 89 VAL A CA 1
ATOM 697 C C . VAL A 1 89 ? -10.109 -3.335 4.297 1.00 92.62 89 VAL A C 1
ATOM 699 O O . VAL A 1 89 ? -9.982 -4.473 3.861 1.00 92.62 89 VAL A O 1
ATOM 702 N N . ALA A 1 90 ? -10.174 -3.068 5.605 1.00 92.62 90 ALA A N 1
ATOM 703 C CA . ALA A 1 90 ? -10.132 -4.109 6.631 1.00 92.62 90 ALA A CA 1
ATOM 704 C C . ALA A 1 90 ? -11.289 -5.110 6.479 1.00 92.62 90 ALA A C 1
ATOM 706 O O . ALA A 1 90 ? -11.048 -6.311 6.467 1.00 92.62 90 ALA A O 1
ATOM 707 N N . PHE A 1 91 ? -12.511 -4.614 6.267 1.00 92.56 91 PHE A N 1
ATOM 708 C CA . PHE A 1 91 ? -13.686 -5.450 6.016 1.00 92.56 91 PHE A CA 1
ATOM 709 C C . PHE A 1 91 ? -13.524 -6.329 4.765 1.00 92.56 91 PHE A C 1
ATOM 711 O O . PHE A 1 91 ? -13.805 -7.520 4.794 1.00 92.56 91 PHE A O 1
ATOM 718 N N . LEU A 1 92 ? -13.013 -5.771 3.662 1.00 90.25 92 LEU A N 1
ATOM 719 C CA . LEU A 1 92 ? -12.759 -6.542 2.439 1.00 90.25 92 LEU A CA 1
ATOM 720 C C . LEU A 1 92 ? -11.717 -7.647 2.657 1.00 90.25 92 LEU A C 1
ATOM 722 O O . LEU A 1 92 ? -11.882 -8.743 2.132 1.00 90.25 92 LEU A O 1
ATOM 726 N N . ILE A 1 93 ? -10.671 -7.370 3.440 1.00 89.50 93 ILE A N 1
ATOM 727 C CA . ILE A 1 93 ? -9.640 -8.356 3.791 1.00 89.50 93 ILE A CA 1
ATOM 728 C C . ILE A 1 93 ? -10.218 -9.481 4.652 1.00 89.50 93 ILE A C 1
ATOM 730 O O . ILE A 1 93 ? -9.892 -10.638 4.415 1.00 89.50 93 ILE A O 1
ATOM 734 N N . GLU A 1 94 ? -11.062 -9.155 5.634 1.00 88.44 94 GLU A N 1
ATOM 735 C CA . GLU A 1 94 ? -11.698 -10.141 6.521 1.00 88.44 94 GLU A CA 1
ATOM 73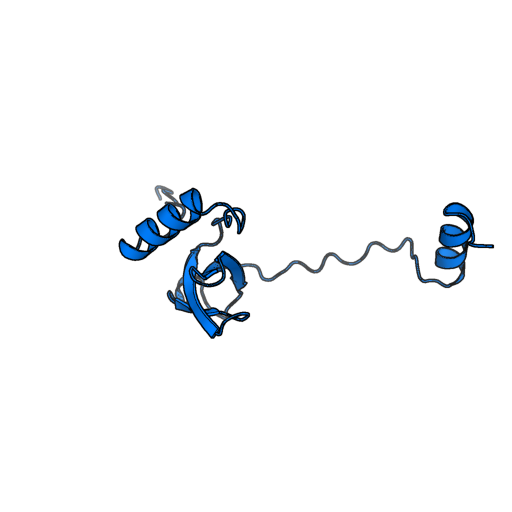6 C C . GLU A 1 94 ? -12.571 -11.144 5.754 1.00 88.44 94 GLU A C 1
ATOM 738 O O . GLU A 1 94 ? -12.682 -12.301 6.143 1.00 88.44 94 GLU A O 1
ATOM 743 N N . HIS A 1 95 ? -13.131 -10.715 4.625 1.00 87.19 95 HIS A N 1
ATOM 744 C CA . HIS A 1 95 ? -13.933 -11.547 3.732 1.00 87.19 95 HIS A CA 1
ATOM 745 C C . HIS A 1 95 ? -13.148 -12.116 2.534 1.00 87.19 95 HIS A C 1
ATOM 747 O O . HIS A 1 95 ? -13.763 -12.560 1.565 1.00 87.19 95 HIS A O 1
ATOM 753 N N . ASP A 1 96 ? -11.809 -12.073 2.564 1.00 78.62 96 ASP A N 1
ATOM 754 C CA . ASP A 1 96 ? -10.922 -12.560 1.494 1.00 78.62 96 ASP A CA 1
ATOM 755 C C . ASP A 1 96 ? -11.232 -11.966 0.096 1.00 78.62 96 ASP A C 1
ATOM 757 O O . ASP A 1 96 ? -10.940 -12.556 -0.951 1.00 78.62 96 ASP A O 1
ATOM 761 N N . PHE A 1 97 ? -11.790 -10.748 0.039 1.00 75.88 97 PHE A N 1
ATOM 762 C CA . PHE A 1 97 ? -11.996 -10.044 -1.224 1.00 75.88 97 PHE A CA 1
ATOM 763 C C . PHE A 1 97 ? -10.672 -9.498 -1.757 1.00 75.88 97 PHE A C 1
ATOM 765 O O . PHE A 1 97 ? -10.160 -8.459 -1.336 1.00 75.88 97 PHE A O 1
ATOM 772 N N . LEU A 1 98 ? -10.145 -10.180 -2.768 1.00 67.44 98 LEU A N 1
ATOM 773 C CA . LEU A 1 98 ? -8.993 -9.725 -3.536 1.00 67.44 98 LEU A CA 1
ATOM 774 C C . LEU A 1 98 ? -9.458 -8.780 -4.657 1.00 67.44 98 LEU A C 1
ATOM 776 O O . LEU A 1 98 ? -10.412 -9.090 -5.375 1.00 67.44 98 LEU A O 1
ATOM 780 N N . PHE A 1 99 ? -8.759 -7.657 -4.884 1.00 63.62 99 PHE A N 1
ATOM 781 C CA . PHE A 1 99 ? -9.022 -6.786 -6.044 1.00 63.62 99 PHE A CA 1
ATOM 782 C C . PHE A 1 99 ? -8.440 -7.415 -7.320 1.00 63.62 99 PHE A C 1
ATOM 784 O O . PHE A 1 99 ? -7.511 -6.897 -7.947 1.00 63.62 99 PHE A O 1
ATOM 791 N N . GLN A 1 100 ? -8.972 -8.573 -7.704 1.00 61.28 100 GLN A N 1
ATOM 792 C CA . GLN A 1 100 ? -8.646 -9.221 -8.963 1.00 61.28 100 GLN A CA 1
ATOM 793 C C . GLN A 1 100 ? -9.527 -8.651 -10.072 1.00 61.28 100 GLN A C 1
ATOM 795 O O . GLN A 1 100 ? -10.750 -8.566 -9.954 1.00 61.28 100 GLN A O 1
ATOM 800 N N . LYS A 1 101 ? -8.908 -8.294 -11.198 1.00 53.97 101 LYS A N 1
ATOM 801 C CA . LYS A 1 101 ? -9.657 -8.049 -12.427 1.00 53.97 101 LYS A CA 1
ATOM 802 C C . LYS A 1 101 ? -10.191 -9.399 -12.904 1.00 53.97 101 LYS A C 1
ATOM 804 O O . LYS A 1 101 ? -9.404 -10.247 -13.311 1.00 53.97 101 LYS A O 1
ATOM 809 N N . LYS A 1 102 ? -11.512 -9.589 -12.910 1.00 50.50 102 LYS A N 1
ATOM 810 C CA . LYS A 1 102 ? -12.146 -10.677 -13.667 1.00 50.50 102 LYS A CA 1
ATOM 811 C C . LYS A 1 102 ? -11.822 -10.443 -15.150 1.00 50.50 102 LYS A C 1
ATOM 813 O O . LYS A 1 102 ? -12.445 -9.600 -15.789 1.00 50.50 102 LYS A O 1
ATOM 818 N N . SER A 1 103 ? -10.809 -11.106 -15.708 1.00 48.16 103 SER A N 1
ATOM 819 C CA . SER A 1 103 ? -10.632 -11.131 -17.162 1.00 48.16 103 SER A CA 1
ATOM 820 C C . SER A 1 103 ? -11.590 -12.171 -17.733 1.00 48.16 103 SER A C 1
ATOM 822 O O . SER A 1 103 ? -11.210 -13.317 -17.950 1.00 48.16 103 SER A O 1
ATOM 824 N N . SER A 1 104 ? -12.846 -11.802 -17.962 1.00 45.91 104 SER A N 1
ATOM 825 C CA . SER A 1 104 ? -13.705 -12.587 -18.846 1.00 45.91 104 SER A CA 1
ATOM 826 C C . SER A 1 104 ? -13.216 -12.369 -20.279 1.00 45.91 104 SER A C 1
ATOM 828 O O . SER A 1 104 ? -13.683 -11.463 -20.966 1.00 45.91 104 SER A O 1
ATOM 830 N N . ARG A 1 105 ? -12.224 -13.145 -20.724 1.00 44.75 105 ARG A N 1
ATOM 831 C CA . ARG A 1 105 ? -12.070 -13.391 -22.158 1.00 44.75 105 ARG A CA 1
ATOM 832 C C . ARG A 1 105 ? -12.806 -14.699 -22.450 1.00 44.75 105 ARG A C 1
ATOM 834 O O . ARG A 1 105 ? -12.366 -15.723 -21.928 1.00 44.75 105 ARG A O 1
ATOM 841 N N . PRO A 1 106 ? -13.920 -14.693 -23.200 1.00 55.91 106 PRO A N 1
ATOM 842 C CA . PRO A 1 106 ? -14.362 -15.917 -23.846 1.00 55.91 106 PRO A CA 1
ATOM 843 C C . PRO A 1 106 ? -13.278 -16.339 -24.851 1.00 55.91 106 PRO A C 1
ATOM 845 O O . PRO A 1 106 ? -12.609 -15.487 -25.442 1.00 55.91 106 PRO A O 1
ATOM 848 N N . LYS A 1 107 ? -13.052 -17.650 -24.906 1.00 45.69 107 LYS A N 1
ATOM 849 C CA . LYS A 1 107 ? -12.078 -18.333 -25.759 1.00 45.69 107 LYS A CA 1
ATOM 850 C C . LYS A 1 107 ? -12.500 -18.268 -27.222 1.00 45.69 107 LYS A C 1
ATOM 852 O O . LYS A 1 107 ? -13.728 -18.295 -27.454 1.00 45.69 107 LYS A O 1
#

Foldseek 3Di:
DDDDPVVVVVVCVVVVVDDPDDDPPPDDDPDWWWWADLVQLDIDTDDDPDDPVPDDQWDADPPPRDITGTQGDPDDRDDSPCVVVSVVVVVCVVVVNHNDDPPPDDD